Protein AF-A0A9X4I0A8-F1 (afdb_monomer_lite)

Sequence (127 aa):
MSLIKKLGAFVVLLVGCGYAAIAWNRHANFEKTGESLVRQLGLKIVTNLGQMNTTCRSVARIDSIAIESDGLLGMKGSAVLYISGQNDSAISIRYRMETVGDKVWVQPTDQISAQLSVMQFGLKSCN

Foldseek 3Di:
DDPVVVVVVVVVVVVVVVVVVVLVVLQVCLQVQQVVVVVVVQVVLLVVLCVVAVLSVVFKDFPDKDWDAPDPSHQWTKIWTWIAGPPRDIDIWIWTWHDDPNDIDIDTPDPVVRVVRSVVCSVPRRD

pLDDT: mean 90.03, std 6.15,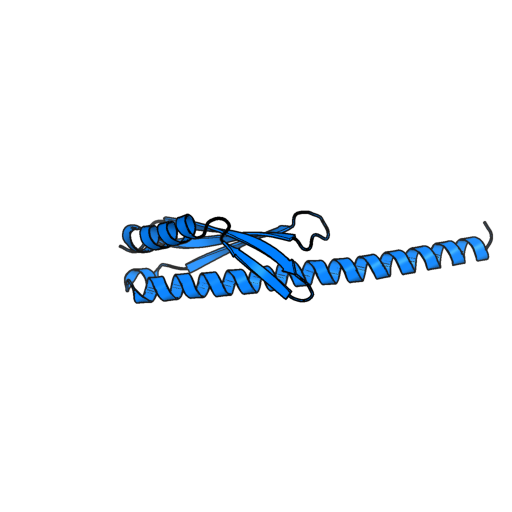 range [62.59, 97.31]

Structure (mmCIF, N/CA/C/O backbone):
data_AF-A0A9X4I0A8-F1
#
_entry.id   AF-A0A9X4I0A8-F1
#
loop_
_atom_site.group_PDB
_atom_site.id
_atom_site.type_symbol
_atom_site.label_atom_id
_atom_site.label_alt_id
_atom_site.label_comp_id
_atom_site.label_asym_id
_atom_site.label_entity_id
_atom_site.label_seq_id
_atom_site.pdbx_PDB_ins_code
_atom_site.Cartn_x
_atom_site.Cartn_y
_atom_site.Cartn_z
_atom_site.occupancy
_atom_site.B_iso_or_equiv
_atom_site.auth_seq_id
_atom_site.auth_comp_id
_atom_site.auth_asym_id
_atom_site.auth_atom_id
_atom_site.pdbx_PDB_model_num
ATOM 1 N N . MET A 1 1 ? 19.497 -9.743 -47.265 1.00 62.59 1 MET A N 1
ATOM 2 C CA . MET A 1 1 ? 19.886 -8.948 -46.072 1.00 62.59 1 MET A CA 1
ATOM 3 C C . MET A 1 1 ? 21.133 -9.586 -45.458 1.00 62.59 1 MET A C 1
ATOM 5 O O . MET A 1 1 ? 21.058 -10.754 -45.102 1.00 62.59 1 MET A O 1
ATOM 9 N N . SER A 1 2 ? 22.276 -8.884 -45.438 1.00 80.81 2 SER A N 1
ATOM 10 C CA . SER A 1 2 ? 23.579 -9.435 -45.001 1.00 80.81 2 SER A CA 1
ATOM 11 C C . SER A 1 2 ? 23.550 -9.927 -43.545 1.00 80.81 2 SER A C 1
ATOM 13 O O . SER A 1 2 ? 22.916 -9.295 -42.698 1.00 80.81 2 SER A O 1
ATOM 15 N N . LEU A 1 3 ? 24.254 -11.030 -43.260 1.00 76.56 3 LEU A N 1
ATOM 16 C CA . LEU A 1 3 ? 24.437 -11.616 -41.923 1.00 76.56 3 LEU A CA 1
ATOM 17 C C . LEU A 1 3 ? 24.897 -10.581 -40.887 1.00 76.56 3 LEU A C 1
ATOM 19 O O . LEU A 1 3 ? 24.387 -10.574 -39.775 1.00 76.56 3 LEU A O 1
ATOM 23 N N . ILE A 1 4 ? 25.760 -9.641 -41.281 1.00 79.75 4 ILE A N 1
ATOM 24 C CA . ILE A 1 4 ? 26.262 -8.565 -40.412 1.00 79.75 4 ILE A CA 1
ATOM 25 C C . ILE A 1 4 ? 25.132 -7.613 -39.990 1.00 79.75 4 ILE A C 1
ATOM 27 O O . ILE A 1 4 ? 25.061 -7.208 -38.834 1.00 79.75 4 ILE A O 1
ATOM 31 N N . LYS A 1 5 ? 24.192 -7.304 -40.896 1.00 76.75 5 LYS A N 1
ATOM 32 C CA . LYS A 1 5 ? 23.023 -6.466 -40.573 1.00 76.75 5 LYS A CA 1
ATOM 33 C C . LYS A 1 5 ? 22.060 -7.184 -39.624 1.00 76.75 5 LYS A C 1
ATOM 35 O O . LYS A 1 5 ? 21.503 -6.549 -38.736 1.00 76.75 5 LYS A O 1
ATOM 40 N N . LYS A 1 6 ? 21.890 -8.502 -39.788 1.00 79.19 6 LYS A N 1
ATOM 41 C CA . LYS A 1 6 ? 21.089 -9.329 -38.869 1.00 79.19 6 LYS A CA 1
ATOM 42 C C . LYS A 1 6 ? 21.745 -9.436 -37.489 1.00 79.19 6 LYS A C 1
ATOM 44 O O . LYS A 1 6 ? 21.053 -9.293 -36.490 1.00 79.19 6 LYS A O 1
ATOM 49 N N . LEU A 1 7 ? 23.066 -9.622 -37.441 1.00 83.94 7 LEU A N 1
ATOM 50 C CA . LEU A 1 7 ? 23.835 -9.691 -36.197 1.00 83.94 7 LEU A CA 1
ATOM 51 C C . LEU A 1 7 ? 23.792 -8.355 -35.440 1.00 83.94 7 LEU A C 1
ATOM 53 O O . LEU A 1 7 ? 23.532 -8.338 -34.243 1.00 83.94 7 LEU A O 1
ATOM 57 N N . GLY A 1 8 ? 23.961 -7.231 -36.145 1.00 81.75 8 GLY A N 1
ATOM 58 C CA . GLY A 1 8 ? 23.842 -5.896 -35.556 1.00 81.75 8 GLY A CA 1
ATOM 59 C C . GLY A 1 8 ? 22.450 -5.632 -34.976 1.00 81.75 8 GLY A C 1
ATOM 60 O O . GLY A 1 8 ? 22.335 -5.198 -33.833 1.00 81.75 8 GLY A O 1
ATOM 61 N N . ALA A 1 9 ? 21.389 -5.967 -35.719 1.00 83.31 9 ALA A N 1
ATOM 62 C CA . ALA A 1 9 ? 20.015 -5.855 -35.223 1.00 83.31 9 ALA A CA 1
ATOM 63 C C . ALA A 1 9 ? 19.765 -6.735 -33.984 1.00 83.31 9 ALA A C 1
ATOM 65 O O . ALA A 1 9 ? 19.100 -6.307 -33.043 1.00 83.31 9 ALA A O 1
ATOM 66 N N . PHE A 1 10 ? 20.334 -7.942 -33.959 1.00 86.06 10 PHE A N 1
ATOM 67 C CA . PHE A 1 10 ? 20.223 -8.859 -32.828 1.00 86.06 10 PHE A CA 1
ATOM 68 C C . PHE A 1 10 ? 20.910 -8.322 -31.563 1.00 86.06 10 PHE A C 1
ATOM 70 O O . PHE A 1 10 ? 20.326 -8.370 -30.485 1.00 86.06 10 PHE A O 1
ATOM 77 N N . VAL A 1 11 ? 22.111 -7.746 -31.685 1.00 86.31 11 VAL A N 1
ATOM 78 C CA . VAL A 1 11 ? 22.816 -7.134 -30.544 1.00 86.31 11 VAL A CA 1
ATOM 79 C C . VAL A 1 11 ? 22.035 -5.942 -29.985 1.00 86.31 11 VAL A C 1
ATOM 81 O O . VAL A 1 11 ? 21.885 -5.831 -28.771 1.00 86.31 11 VAL A O 1
ATOM 84 N N . VAL A 1 12 ? 21.481 -5.083 -30.847 1.00 86.88 12 VAL A N 1
ATOM 85 C CA . VAL A 1 12 ? 20.650 -3.945 -30.412 1.00 86.88 12 VAL A CA 1
ATOM 86 C C . VAL A 1 12 ? 19.406 -4.422 -29.656 1.00 86.88 12 VAL A C 1
ATOM 88 O O . VAL A 1 12 ? 19.081 -3.869 -28.606 1.00 86.88 12 VAL A O 1
ATOM 91 N N . LEU A 1 13 ? 18.746 -5.479 -30.140 1.00 89.12 13 LEU A N 1
ATOM 92 C CA . LEU A 1 13 ? 17.613 -6.096 -29.444 1.00 89.12 13 LEU A CA 1
ATOM 93 C C . LEU A 1 13 ? 18.012 -6.644 -28.071 1.00 89.12 13 LEU A C 1
ATOM 95 O O . LEU A 1 13 ? 17.321 -6.373 -27.094 1.00 89.12 13 LEU A O 1
ATOM 99 N N . LEU A 1 14 ? 19.140 -7.353 -27.969 1.00 87.44 14 LEU A N 1
ATOM 100 C CA . LEU A 1 14 ? 19.625 -7.882 -26.692 1.00 87.44 14 LEU A CA 1
ATOM 101 C C . LEU A 1 14 ? 19.907 -6.775 -25.670 1.00 87.44 14 LEU A C 1
ATOM 103 O O . LEU A 1 14 ? 19.514 -6.902 -24.511 1.00 87.44 14 LEU A O 1
ATOM 107 N N . VAL A 1 15 ? 20.543 -5.678 -26.091 1.00 86.88 15 VAL A N 1
ATOM 108 C CA . VAL A 1 15 ? 20.801 -4.523 -25.216 1.00 86.88 15 VAL A CA 1
ATOM 109 C C . VAL A 1 15 ? 19.486 -3.886 -24.759 1.00 86.88 15 VAL A C 1
ATOM 111 O O . VAL A 1 15 ? 19.325 -3.600 -23.571 1.00 86.88 15 VAL A O 1
ATOM 114 N N . GLY A 1 16 ? 18.522 -3.724 -25.671 1.00 84.44 16 GLY A N 1
ATOM 115 C CA . GLY A 1 16 ? 17.190 -3.213 -25.346 1.00 84.44 16 GLY A CA 1
ATOM 116 C C . GLY A 1 16 ? 16.452 -4.089 -24.329 1.00 84.44 16 GLY A C 1
ATOM 117 O O . GLY A 1 16 ? 15.945 -3.582 -23.328 1.00 84.44 16 GLY A O 1
ATOM 118 N N . CYS A 1 17 ? 16.453 -5.410 -24.529 1.00 88.94 17 CYS A N 1
ATOM 119 C CA . CYS A 1 17 ? 15.858 -6.366 -23.595 1.00 88.94 17 CYS A CA 1
ATOM 120 C C . CYS A 1 17 ? 16.553 -6.348 -22.227 1.00 88.94 17 CYS A C 1
ATOM 122 O O . CYS A 1 17 ? 15.876 -6.385 -21.202 1.00 88.94 17 CYS A O 1
ATOM 124 N N . GLY A 1 18 ? 17.886 -6.251 -22.195 1.00 84.25 18 GLY A N 1
ATOM 125 C CA . GLY A 1 18 ? 18.651 -6.157 -20.951 1.00 84.25 18 GLY A CA 1
ATOM 126 C C . GLY A 1 18 ? 18.290 -4.912 -20.139 1.00 84.25 18 GLY A C 1
ATOM 127 O O . GLY A 1 18 ? 18.033 -5.006 -18.939 1.00 84.25 18 GLY A O 1
ATOM 128 N N . TYR A 1 19 ? 18.190 -3.753 -20.796 1.00 86.06 19 TYR A N 1
ATOM 129 C CA . TYR A 1 19 ? 17.758 -2.518 -20.141 1.00 86.06 19 TYR A CA 1
ATOM 130 C C . TYR A 1 19 ? 16.323 -2.622 -19.606 1.00 86.06 19 TYR A C 1
ATOM 132 O O . TYR A 1 19 ? 16.073 -2.282 -18.448 1.00 86.06 19 TYR A O 1
ATOM 140 N N . ALA A 1 20 ? 15.395 -3.145 -20.414 1.00 87.50 20 ALA A N 1
ATOM 141 C CA . ALA A 1 20 ? 14.004 -3.335 -20.011 1.00 87.50 20 ALA A CA 1
ATOM 142 C C . ALA A 1 20 ? 13.876 -4.277 -18.803 1.00 87.50 20 ALA A C 1
ATOM 144 O O . ALA A 1 20 ? 13.136 -3.973 -17.870 1.00 87.50 20 ALA A O 1
ATOM 145 N N . ALA A 1 21 ? 14.643 -5.371 -18.767 1.00 89.19 21 ALA A N 1
ATOM 146 C CA . ALA A 1 21 ? 14.655 -6.302 -17.641 1.00 89.19 21 ALA A CA 1
ATOM 147 C C . ALA A 1 21 ? 15.143 -5.642 -16.340 1.00 89.19 21 ALA A C 1
ATOM 149 O O . ALA A 1 21 ? 14.556 -5.849 -15.278 1.00 89.19 21 ALA A O 1
ATOM 150 N N . ILE A 1 22 ? 16.187 -4.808 -16.410 1.00 87.31 22 ILE A N 1
ATOM 151 C CA . ILE A 1 22 ? 16.695 -4.072 -15.243 1.00 87.31 22 ILE A CA 1
ATOM 152 C C . ILE A 1 22 ? 15.661 -3.055 -14.756 1.00 87.31 22 ILE A C 1
ATOM 154 O O . ILE A 1 22 ? 15.412 -2.964 -13.552 1.00 87.31 22 ILE A O 1
ATOM 158 N N . ALA A 1 23 ? 15.061 -2.295 -15.672 1.00 87.62 23 ALA A N 1
ATOM 159 C CA . ALA A 1 23 ? 14.042 -1.311 -15.331 1.00 87.62 23 ALA A CA 1
ATOM 160 C C . ALA A 1 23 ? 12.810 -1.979 -14.700 1.00 87.62 23 ALA A C 1
ATOM 162 O O . ALA A 1 23 ? 12.333 -1.519 -13.664 1.00 87.62 23 ALA A O 1
ATOM 163 N N . TRP A 1 24 ? 12.372 -3.115 -15.250 1.00 90.19 24 TRP A N 1
ATOM 164 C CA . TRP A 1 24 ? 11.290 -3.926 -14.692 1.00 90.19 24 TRP A CA 1
ATOM 165 C C . TRP A 1 24 ? 11.614 -4.429 -13.290 1.00 90.19 24 TRP A C 1
ATOM 167 O O . TRP A 1 24 ? 10.809 -4.284 -12.379 1.00 90.19 24 TRP A O 1
ATOM 177 N N . ASN A 1 25 ? 12.817 -4.966 -13.077 1.00 90.31 25 ASN A N 1
ATOM 178 C CA . ASN A 1 25 ? 13.226 -5.454 -11.763 1.00 90.31 25 ASN A CA 1
ATOM 179 C C . ASN A 1 25 ? 13.255 -4.331 -10.711 1.00 90.31 25 ASN A C 1
ATOM 181 O O . ASN A 1 25 ? 12.866 -4.536 -9.564 1.00 90.31 25 ASN A O 1
ATOM 185 N N . ARG A 1 26 ? 13.687 -3.123 -11.094 1.00 89.19 26 ARG A N 1
ATOM 186 C CA . ARG A 1 26 ? 13.651 -1.946 -10.212 1.00 89.19 26 ARG A CA 1
ATOM 187 C C . ARG A 1 26 ? 12.224 -1.541 -9.861 1.00 89.19 26 ARG A C 1
ATOM 189 O O . ARG A 1 26 ? 11.951 -1.300 -8.691 1.00 89.19 26 ARG A O 1
ATOM 196 N N . HIS A 1 27 ? 11.338 -1.508 -10.849 1.00 91.19 27 HIS A N 1
ATOM 197 C CA . HIS A 1 27 ? 9.929 -1.192 -10.651 1.00 91.19 27 HIS A CA 1
ATOM 198 C C . HIS A 1 27 ? 9.224 -2.239 -9.769 1.00 91.19 27 HIS A C 1
ATOM 200 O O . HIS A 1 27 ? 8.612 -1.883 -8.767 1.00 91.19 27 HIS A O 1
ATOM 206 N N . ALA A 1 28 ? 9.428 -3.532 -10.033 1.00 91.62 28 ALA A N 1
ATOM 207 C CA . ALA A 1 28 ? 8.900 -4.613 -9.201 1.00 91.62 28 ALA A CA 1
ATOM 208 C C . ALA A 1 28 ? 9.417 -4.541 -7.750 1.00 91.62 28 ALA A C 1
ATOM 210 O O . ALA A 1 28 ? 8.668 -4.758 -6.797 1.00 91.62 28 ALA A O 1
ATOM 211 N N . ASN A 1 29 ? 10.694 -4.190 -7.557 1.00 92.62 29 ASN A N 1
ATOM 212 C CA . ASN A 1 29 ? 11.247 -3.952 -6.223 1.00 92.62 29 ASN A CA 1
ATOM 213 C C . ASN A 1 29 ? 10.631 -2.721 -5.549 1.00 92.62 29 ASN A C 1
ATOM 215 O O . ASN A 1 29 ? 10.406 -2.756 -4.337 1.00 92.62 29 ASN A O 1
ATOM 219 N N . PHE A 1 30 ? 10.356 -1.654 -6.304 1.00 94.06 30 PHE A N 1
ATOM 220 C CA . PHE A 1 30 ? 9.664 -0.468 -5.804 1.00 94.06 30 PHE A CA 1
ATOM 221 C C . PHE A 1 30 ? 8.267 -0.827 -5.289 1.00 94.06 30 PHE A C 1
ATOM 223 O O . PHE A 1 30 ? 7.971 -0.539 -4.130 1.00 94.06 30 PHE A O 1
ATOM 230 N N . GLU A 1 31 ? 7.455 -1.522 -6.088 1.00 94.44 31 GLU A N 1
ATOM 231 C CA . GLU A 1 31 ? 6.102 -1.931 -5.695 1.00 94.44 31 GLU A CA 1
ATOM 232 C C . GLU A 1 31 ? 6.124 -2.851 -4.474 1.00 94.44 31 GLU A C 1
ATOM 234 O O . GLU A 1 31 ? 5.459 -2.579 -3.476 1.00 94.44 31 GLU A O 1
ATOM 239 N N . LYS A 1 32 ? 6.967 -3.888 -4.493 1.00 95.12 32 LYS A N 1
ATOM 240 C CA . LYS A 1 32 ? 7.090 -4.839 -3.381 1.00 95.12 32 LYS A CA 1
ATOM 241 C C . LYS A 1 32 ? 7.532 -4.167 -2.081 1.00 95.12 32 LYS A C 1
ATOM 243 O O . LYS A 1 32 ? 7.015 -4.474 -1.005 1.00 95.12 32 LYS A O 1
ATOM 248 N N . THR A 1 33 ? 8.504 -3.260 -2.158 1.00 95.56 33 THR A N 1
ATOM 249 C CA . THR A 1 33 ? 8.991 -2.531 -0.978 1.00 95.56 33 THR A CA 1
ATOM 250 C C . THR A 1 33 ? 7.929 -1.558 -0.475 1.00 95.56 33 THR A C 1
ATOM 252 O O . THR A 1 33 ? 7.689 -1.497 0.730 1.00 95.56 33 THR A O 1
ATOM 255 N N . GLY A 1 34 ? 7.253 -0.850 -1.384 1.00 95.44 34 GLY A N 1
ATOM 256 C CA . GLY A 1 34 ? 6.118 0.013 -1.069 1.00 95.44 34 GLY A CA 1
ATOM 257 C C . GLY A 1 34 ? 5.007 -0.745 -0.347 1.00 95.44 34 GLY A C 1
ATOM 258 O O . GLY A 1 34 ? 4.590 -0.328 0.732 1.00 95.44 34 GLY A O 1
ATOM 259 N N . GLU A 1 35 ? 4.606 -1.912 -0.861 1.00 96.56 35 GLU A N 1
ATOM 260 C CA . GLU A 1 35 ? 3.587 -2.763 -0.236 1.00 96.56 35 GLU A CA 1
ATOM 261 C C . GLU A 1 35 ? 3.999 -3.189 1.165 1.00 96.56 35 GLU A C 1
ATOM 263 O O . GLU A 1 35 ? 3.226 -3.050 2.112 1.00 96.56 35 GLU A O 1
ATOM 268 N N . SER A 1 36 ? 5.235 -3.670 1.317 1.00 96.88 36 SER A N 1
ATOM 269 C CA . SER A 1 36 ? 5.759 -4.093 2.612 1.00 96.88 36 SER A CA 1
ATOM 270 C C . SER A 1 36 ? 5.733 -2.949 3.626 1.00 96.88 36 SER A C 1
ATOM 272 O O . SER A 1 36 ? 5.328 -3.154 4.770 1.00 96.88 36 SER A O 1
ATOM 274 N N . LEU A 1 37 ? 6.138 -1.740 3.230 1.00 96.69 37 LEU A N 1
ATOM 275 C CA . LEU A 1 37 ? 6.127 -0.567 4.105 1.00 96.69 37 LEU A CA 1
ATOM 276 C C . LEU A 1 37 ? 4.700 -0.153 4.480 1.00 96.69 37 LEU A C 1
ATOM 278 O O . LEU A 1 37 ? 4.413 0.047 5.659 1.00 96.69 37 LEU A O 1
ATOM 282 N N . VAL A 1 38 ? 3.783 -0.084 3.512 1.00 97.00 38 VAL A N 1
ATOM 283 C CA . VAL A 1 38 ? 2.366 0.233 3.761 1.00 97.00 38 VAL A CA 1
ATOM 284 C C . VAL A 1 38 ? 1.727 -0.818 4.667 1.00 97.00 38 VAL A C 1
ATOM 286 O O . VAL A 1 38 ? 1.006 -0.472 5.602 1.00 97.00 38 VAL A O 1
ATOM 289 N N . ARG A 1 39 ? 2.043 -2.100 4.465 1.00 97.31 39 ARG A N 1
ATOM 290 C CA . ARG A 1 39 ? 1.575 -3.200 5.313 1.00 97.31 39 ARG A CA 1
ATOM 291 C C . ARG A 1 39 ? 2.094 -3.065 6.737 1.00 97.31 39 ARG A C 1
ATOM 293 O O . ARG A 1 39 ? 1.316 -3.216 7.672 1.00 97.31 39 ARG A O 1
ATOM 300 N N . GLN A 1 40 ? 3.372 -2.739 6.924 1.00 97.00 40 GLN A N 1
ATOM 301 C CA . GLN A 1 40 ? 3.941 -2.485 8.252 1.00 97.00 40 GLN A CA 1
ATOM 302 C C . GLN A 1 40 ? 3.264 -1.296 8.948 1.00 97.00 40 GLN A C 1
ATOM 304 O O . GLN A 1 40 ? 2.928 -1.387 10.130 1.00 97.00 40 GLN A O 1
ATOM 309 N N . LEU A 1 41 ? 3.005 -0.205 8.219 1.00 95.31 41 LEU A N 1
ATOM 310 C CA . LEU A 1 41 ? 2.251 0.940 8.736 1.00 95.31 41 LEU A CA 1
ATOM 311 C C . LEU A 1 41 ? 0.823 0.537 9.129 1.00 95.31 41 LEU A C 1
ATOM 313 O O . LEU A 1 41 ? 0.371 0.883 10.219 1.00 95.31 41 LEU A O 1
ATOM 317 N N . GLY A 1 42 ? 0.143 -0.249 8.295 1.00 95.19 42 GLY A N 1
ATOM 318 C CA . GLY A 1 42 ? -1.188 -0.774 8.585 1.00 95.19 42 GLY A CA 1
ATOM 319 C C . GLY A 1 42 ? -1.221 -1.693 9.802 1.00 95.19 42 GLY A C 1
ATOM 320 O O . GLY A 1 42 ? -2.096 -1.551 10.651 1.00 95.19 42 GLY A O 1
ATOM 321 N N . LEU A 1 43 ? -0.232 -2.577 9.954 1.00 95.88 43 LEU A N 1
ATOM 322 C CA . LEU A 1 43 ? -0.122 -3.460 11.117 1.00 95.88 43 LEU A CA 1
ATOM 323 C C . LEU A 1 43 ? 0.070 -2.649 12.396 1.00 95.88 43 LEU A C 1
ATOM 325 O O . LEU A 1 43 ? -0.537 -2.963 13.419 1.00 95.88 43 LEU A O 1
ATOM 329 N N . LYS A 1 44 ? 0.860 -1.572 12.336 1.00 95.31 44 LYS A N 1
ATOM 330 C CA . LYS A 1 44 ? 1.023 -0.643 13.456 1.00 95.31 44 LYS A CA 1
ATOM 331 C C . LYS A 1 44 ? -0.292 0.056 13.805 1.00 95.31 44 LYS A C 1
ATOM 333 O O . LYS A 1 44 ? -0.618 0.157 14.983 1.00 95.31 44 LYS A O 1
ATOM 338 N N . ILE A 1 45 ? -1.065 0.489 12.807 1.00 93.81 45 ILE A N 1
ATOM 339 C CA . ILE A 1 45 ? -2.393 1.086 13.014 1.00 93.81 45 ILE A CA 1
ATOM 340 C C . ILE A 1 45 ? -3.337 0.088 13.690 1.00 93.81 45 ILE A C 1
ATOM 342 O O . ILE A 1 45 ? -3.890 0.401 14.740 1.00 93.81 45 ILE A O 1
ATOM 346 N N . VAL A 1 46 ? -3.475 -1.122 13.143 1.00 94.19 46 VAL A N 1
ATOM 347 C CA . VAL A 1 46 ? -4.336 -2.178 13.704 1.00 94.19 46 VAL A CA 1
ATOM 348 C C . VAL A 1 46 ? -3.907 -2.549 15.126 1.00 94.19 46 VAL A C 1
ATOM 350 O O . VAL A 1 46 ? -4.747 -2.680 16.014 1.00 94.19 46 VAL A O 1
ATOM 353 N N . THR A 1 47 ? -2.600 -2.650 15.375 1.00 94.62 47 THR A N 1
ATOM 354 C CA . THR A 1 47 ? -2.058 -2.926 16.714 1.00 94.62 47 THR A CA 1
ATOM 355 C C . THR A 1 47 ? -2.429 -1.821 17.699 1.00 94.62 47 THR A C 1
ATOM 357 O O . THR A 1 47 ? -2.923 -2.116 18.785 1.00 94.62 47 THR A O 1
ATOM 360 N N . ASN A 1 48 ? -2.247 -0.553 17.319 1.00 92.50 48 ASN A N 1
ATOM 361 C CA . ASN A 1 48 ? -2.599 0.587 18.165 1.00 92.50 48 ASN A CA 1
ATOM 362 C C . ASN A 1 48 ? -4.109 0.634 18.442 1.00 92.50 48 ASN A C 1
ATOM 364 O O . ASN A 1 48 ? -4.515 0.822 19.586 1.00 92.50 48 ASN A O 1
ATOM 368 N N . LEU A 1 49 ? -4.945 0.384 17.430 1.00 91.44 49 LEU A N 1
ATOM 369 C CA . LEU A 1 49 ? -6.396 0.267 17.597 1.00 91.44 49 LEU A CA 1
ATOM 370 C C . LEU A 1 49 ? -6.757 -0.836 18.603 1.00 91.44 49 LEU A C 1
ATOM 372 O O . LEU A 1 49 ? -7.560 -0.613 19.507 1.00 91.44 49 LEU A O 1
ATOM 376 N N . GLY A 1 50 ? -6.116 -2.004 18.510 1.00 90.94 50 GLY A N 1
ATOM 377 C CA . GLY A 1 50 ? -6.314 -3.115 19.445 1.00 90.94 50 GLY A CA 1
ATOM 378 C C . GLY A 1 50 ? -5.751 -2.888 20.856 1.00 90.94 50 GLY A C 1
ATOM 379 O O . GLY A 1 50 ? -6.110 -3.617 21.787 1.00 90.94 50 GLY A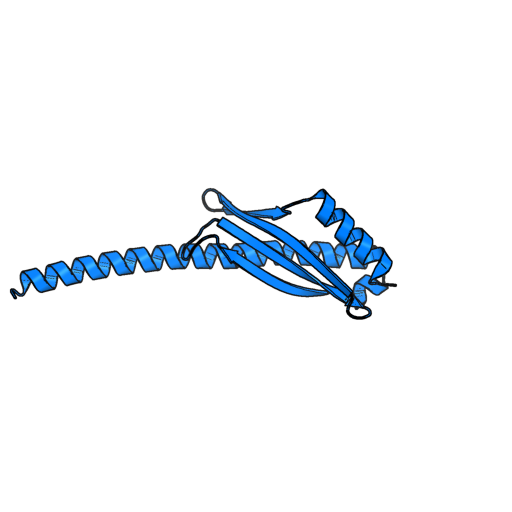 O 1
ATOM 380 N N . GLN A 1 51 ? -4.861 -1.911 21.041 1.00 89.88 51 GLN A N 1
ATOM 381 C CA . GLN A 1 51 ? -4.423 -1.448 22.363 1.00 89.88 51 GLN A CA 1
ATOM 382 C C . GLN A 1 51 ? -5.422 -0.462 22.974 1.00 89.88 51 GLN A C 1
ATOM 384 O O . GLN A 1 51 ? -5.619 -0.485 24.185 1.00 89.88 51 GLN A O 1
ATOM 389 N N . MET A 1 52 ? -6.073 0.361 22.148 1.00 85.62 52 MET A N 1
ATOM 390 C CA . MET A 1 52 ? -7.084 1.325 22.591 1.00 85.62 52 MET A CA 1
ATOM 391 C C . MET A 1 52 ? -8.418 0.664 22.957 1.00 85.62 52 MET A C 1
ATOM 393 O O . MET A 1 52 ? -9.079 1.110 23.890 1.00 85.62 52 MET A O 1
ATOM 397 N N . ASN A 1 53 ? -8.823 -0.379 22.227 1.00 82.69 53 ASN A N 1
ATOM 398 C CA . ASN A 1 53 ? -10.107 -1.051 22.410 1.00 82.69 53 ASN A CA 1
ATOM 399 C C . ASN A 1 53 ? -9.957 -2.572 22.197 1.00 82.69 53 ASN A C 1
ATOM 401 O O . ASN A 1 53 ? -9.430 -3.029 21.178 1.00 82.69 53 ASN A O 1
ATOM 405 N N . THR A 1 54 ? -10.430 -3.373 23.155 1.00 85.94 54 THR A N 1
ATOM 406 C CA . THR A 1 54 ? -10.379 -4.844 23.095 1.00 85.94 54 THR A CA 1
ATOM 407 C C . THR A 1 54 ? -11.204 -5.417 21.946 1.00 85.94 54 THR A C 1
ATOM 409 O O . THR A 1 54 ? -10.792 -6.413 21.356 1.00 85.94 54 THR A O 1
ATOM 412 N N . THR A 1 55 ? -12.309 -4.776 21.571 1.00 87.25 55 THR A N 1
ATOM 413 C CA . THR A 1 55 ? -13.109 -5.155 20.402 1.00 87.25 55 THR A CA 1
ATOM 414 C C . THR A 1 55 ? -12.347 -4.871 19.110 1.00 87.25 55 THR A C 1
ATOM 416 O O . THR A 1 55 ? -12.290 -5.733 18.239 1.00 87.25 55 THR A O 1
ATOM 419 N N . CYS A 1 56 ? -11.641 -3.734 18.997 1.00 87.88 56 CYS A N 1
ATOM 420 C CA . CYS A 1 56 ? -10.783 -3.474 17.829 1.00 87.88 56 CYS A CA 1
ATOM 421 C C . CYS A 1 56 ? -9.730 -4.568 17.644 1.00 87.88 56 CYS A C 1
ATOM 423 O O . CYS A 1 56 ? -9.405 -4.920 16.515 1.00 87.88 56 CYS A O 1
ATOM 425 N N . ARG A 1 57 ? -9.213 -5.138 18.738 1.00 88.88 57 ARG A N 1
ATOM 426 C CA . ARG A 1 57 ? -8.223 -6.219 18.674 1.00 88.88 57 ARG A CA 1
ATOM 427 C C . ARG A 1 57 ? -8.752 -7.470 17.966 1.00 88.88 57 ARG A C 1
ATOM 429 O O . ARG A 1 57 ? -7.962 -8.171 17.342 1.00 88.88 57 ARG A O 1
ATOM 436 N N . SER A 1 58 ? -10.045 -7.774 18.077 1.00 88.81 58 SER A N 1
ATOM 437 C CA . SER A 1 58 ? -10.637 -8.972 17.466 1.00 88.81 58 SER A CA 1
ATOM 438 C C . SER A 1 58 ? -11.145 -8.733 16.040 1.00 88.81 58 SER A C 1
ATOM 440 O O . SER A 1 58 ? -11.109 -9.664 15.221 1.00 88.81 58 SER A O 1
ATOM 442 N N . VAL A 1 59 ? -11.583 -7.506 15.731 1.00 91.56 59 VAL A N 1
ATOM 443 C CA . VAL A 1 59 ? -12.277 -7.185 14.469 1.00 91.56 59 VAL A CA 1
ATOM 444 C C . VAL A 1 59 ? -11.434 -6.410 13.457 1.00 91.56 59 VAL A C 1
ATOM 446 O O . VAL A 1 59 ? -11.618 -6.625 12.263 1.00 91.56 59 VAL A O 1
ATOM 449 N N . ALA A 1 60 ? -10.512 -5.541 13.887 1.00 93.12 60 ALA A N 1
ATOM 450 C CA . ALA A 1 60 ? -9.759 -4.689 12.968 1.00 93.12 60 ALA A CA 1
ATOM 451 C C . ALA A 1 60 ? -8.687 -5.500 12.232 1.00 93.12 60 ALA A C 1
ATOM 453 O O . ALA A 1 60 ? -7.822 -6.119 12.858 1.00 93.12 60 ALA A O 1
ATOM 454 N N . ARG A 1 61 ? -8.726 -5.508 10.897 1.00 94.06 61 ARG A N 1
ATOM 455 C CA . ARG A 1 61 ? -7.789 -6.271 10.058 1.00 94.06 61 ARG A CA 1
ATOM 456 C C . ARG A 1 61 ? -7.437 -5.491 8.805 1.00 94.06 61 ARG A C 1
ATOM 458 O O . ARG A 1 61 ? -8.255 -4.740 8.290 1.00 94.06 61 ARG A O 1
ATOM 465 N N . ILE A 1 62 ? -6.217 -5.684 8.312 1.00 95.69 62 ILE A N 1
ATOM 466 C CA . ILE A 1 62 ? -5.864 -5.220 6.969 1.00 95.69 62 ILE A CA 1
ATOM 467 C C . ILE A 1 62 ? -6.603 -6.120 5.987 1.00 95.69 62 ILE A C 1
ATOM 469 O O . ILE A 1 62 ? -6.341 -7.321 5.959 1.00 95.69 62 ILE A O 1
ATOM 473 N N . ASP A 1 63 ? -7.502 -5.532 5.213 1.00 94.38 63 ASP A N 1
ATOM 474 C CA . ASP A 1 63 ? -8.237 -6.235 4.170 1.00 94.38 63 ASP A CA 1
ATOM 475 C C . ASP A 1 63 ? -7.360 -6.373 2.922 1.00 94.38 63 ASP A C 1
ATOM 477 O O . ASP A 1 63 ? -7.020 -7.470 2.478 1.00 94.38 63 ASP A O 1
ATOM 481 N N . SER A 1 64 ? -6.896 -5.238 2.407 1.00 94.50 64 SER A N 1
ATOM 482 C CA . SER A 1 64 ? -6.148 -5.183 1.159 1.00 94.50 64 SER A CA 1
ATOM 483 C C . SER A 1 64 ? -5.227 -3.966 1.098 1.00 94.50 64 SER A C 1
ATOM 485 O O . SER A 1 64 ? -5.363 -2.994 1.847 1.00 94.50 64 SER A O 1
ATOM 487 N N . ILE A 1 65 ? -4.234 -4.047 0.213 1.00 96.75 65 ILE A N 1
ATOM 488 C CA . ILE A 1 65 ? -3.338 -2.942 -0.126 1.00 96.75 65 ILE A CA 1
ATOM 489 C C . ILE A 1 65 ? -3.328 -2.848 -1.645 1.00 96.75 65 ILE A C 1
ATOM 491 O O . ILE A 1 65 ? -2.929 -3.795 -2.317 1.00 96.75 65 ILE A O 1
ATOM 495 N N . ALA A 1 66 ? -3.783 -1.718 -2.173 1.00 96.00 66 ALA A N 1
ATOM 496 C CA . ALA A 1 66 ? -3.695 -1.412 -3.593 1.00 96.00 66 ALA A CA 1
ATOM 497 C C . ALA A 1 66 ? -2.479 -0.522 -3.839 1.00 96.00 66 ALA A C 1
ATOM 499 O O . ALA A 1 66 ? -2.272 0.446 -3.107 1.00 96.00 66 ALA A O 1
ATOM 500 N N . ILE A 1 67 ? -1.689 -0.837 -4.862 1.00 94.69 67 ILE A N 1
ATOM 501 C CA . ILE A 1 67 ? -0.560 -0.022 -5.314 1.00 94.69 67 ILE A CA 1
ATOM 502 C C . ILE A 1 67 ? -0.821 0.405 -6.745 1.00 94.69 67 ILE A C 1
ATOM 504 O O . ILE A 1 67 ? -1.237 -0.398 -7.574 1.00 94.69 67 ILE A O 1
ATOM 508 N N . GLU A 1 68 ? -0.563 1.677 -7.013 1.00 93.19 68 GLU A N 1
ATOM 509 C CA . GLU A 1 68 ? -0.679 2.270 -8.331 1.00 93.19 68 GLU A CA 1
ATOM 510 C C . GLU A 1 68 ? 0.566 3.113 -8.598 1.00 93.19 68 GLU A C 1
ATOM 512 O O . GLU A 1 68 ? 0.827 4.096 -7.905 1.00 93.19 68 GLU A O 1
ATOM 517 N N . SER A 1 69 ? 1.364 2.718 -9.583 1.00 91.38 69 SER A N 1
ATOM 518 C CA . SER A 1 69 ? 2.508 3.501 -10.047 1.00 91.38 69 SER A CA 1
ATOM 519 C C . SER A 1 69 ? 2.101 4.519 -11.109 1.00 91.38 69 SER A C 1
ATOM 521 O O . SER A 1 69 ? 1.296 4.202 -11.982 1.00 91.38 69 SER A O 1
ATOM 523 N N . ASP A 1 70 ? 2.752 5.683 -11.137 1.00 89.00 70 ASP A N 1
ATOM 524 C CA . ASP A 1 70 ? 2.458 6.770 -12.090 1.00 89.00 70 ASP A CA 1
ATOM 525 C C . ASP A 1 70 ? 2.836 6.435 -13.558 1.00 89.00 70 ASP A C 1
ATOM 527 O O . ASP A 1 70 ? 2.673 7.256 -14.460 1.00 89.00 70 ASP A O 1
ATOM 531 N N . GLY A 1 71 ? 3.377 5.240 -13.822 1.00 85.19 71 GLY A N 1
ATOM 532 C CA . GLY A 1 71 ? 3.712 4.755 -15.159 1.00 85.19 71 GLY A CA 1
ATOM 533 C C . GLY A 1 71 ? 4.217 3.312 -15.153 1.00 85.19 71 GLY A C 1
ATOM 534 O O . GLY A 1 71 ? 4.545 2.771 -14.105 1.00 85.19 71 GLY A O 1
ATOM 535 N N . LEU A 1 72 ? 4.342 2.712 -16.342 1.00 80.75 72 LEU A N 1
ATOM 536 C CA . LEU A 1 72 ? 4.610 1.273 -16.552 1.00 80.75 72 LEU A CA 1
ATOM 537 C C . LEU A 1 72 ? 5.921 0.750 -15.926 1.00 80.75 72 LEU A C 1
ATOM 539 O O . LEU A 1 72 ? 6.099 -0.449 -15.762 1.00 80.75 72 LEU A O 1
ATOM 543 N N . LEU A 1 73 ? 6.850 1.659 -15.630 1.00 84.88 73 LEU A N 1
ATOM 544 C CA . LEU A 1 73 ? 8.117 1.423 -14.929 1.00 84.88 73 LEU A CA 1
ATOM 545 C C . LEU A 1 73 ? 8.384 2.557 -13.923 1.00 84.88 73 LEU A C 1
ATOM 547 O O . LEU A 1 73 ? 9.523 2.973 -13.696 1.00 84.88 73 LEU A O 1
ATOM 551 N N . GLY A 1 74 ? 7.307 3.138 -13.392 1.00 85.50 74 GLY A N 1
ATOM 552 C CA . GLY A 1 74 ? 7.352 4.288 -12.505 1.00 85.50 74 GLY A CA 1
ATOM 553 C C . GLY A 1 74 ? 8.012 3.938 -11.176 1.00 85.50 74 GLY A C 1
ATOM 554 O O . GLY A 1 74 ? 7.741 2.899 -10.583 1.00 85.50 74 GLY A O 1
ATOM 555 N N . MET A 1 75 ? 8.859 4.840 -10.686 1.00 91.25 75 MET A N 1
ATOM 556 C CA . MET A 1 75 ? 9.463 4.757 -9.346 1.00 91.25 75 MET A CA 1
ATOM 557 C C . MET A 1 75 ? 8.760 5.702 -8.359 1.00 91.25 75 MET A C 1
ATOM 559 O O . MET A 1 75 ? 9.317 6.074 -7.325 1.00 91.25 75 MET A O 1
ATOM 563 N N . LYS A 1 76 ? 7.558 6.144 -8.733 1.00 94.69 76 LYS A N 1
ATOM 564 C CA . LYS A 1 76 ? 6.643 7.009 -7.994 1.00 94.69 76 LYS A CA 1
ATOM 565 C C . LYS A 1 76 ? 5.231 6.480 -8.188 1.00 94.69 76 LYS A C 1
ATOM 567 O O . LYS A 1 76 ? 4.944 5.846 -9.206 1.00 94.69 76 LYS A O 1
ATOM 572 N N . GLY A 1 77 ? 4.384 6.714 -7.201 1.00 94.50 77 GLY A N 1
ATOM 573 C CA . GLY A 1 77 ? 3.007 6.269 -7.241 1.00 94.50 77 GLY A CA 1
ATOM 574 C C . GLY A 1 77 ? 2.264 6.550 -5.950 1.00 94.50 77 GLY A C 1
ATOM 575 O O . GLY A 1 77 ? 2.683 7.340 -5.095 1.00 94.50 77 GLY A O 1
ATOM 576 N N . SER A 1 78 ? 1.160 5.844 -5.785 1.00 95.94 78 SER A N 1
ATOM 577 C CA . SER A 1 78 ? 0.355 5.857 -4.582 1.00 95.94 78 SER A CA 1
ATOM 578 C C . SER A 1 78 ? 0.042 4.444 -4.112 1.00 95.94 78 SER A C 1
ATOM 580 O O . SER A 1 78 ? 0.084 3.481 -4.875 1.00 95.94 78 SER A O 1
ATOM 582 N N . ALA A 1 79 ? -0.247 4.324 -2.825 1.00 96.81 79 ALA A N 1
ATOM 583 C CA . ALA A 1 79 ? -0.802 3.116 -2.251 1.00 96.81 79 ALA A CA 1
ATOM 584 C C . ALA A 1 79 ? -2.048 3.458 -1.446 1.00 96.81 79 ALA A C 1
ATOM 586 O O . ALA A 1 79 ? -2.124 4.517 -0.819 1.00 96.81 79 ALA A O 1
ATOM 587 N N . VAL A 1 80 ? -3.018 2.557 -1.432 1.00 96.94 80 VAL A N 1
ATOM 588 C CA . VAL A 1 80 ? -4.207 2.661 -0.593 1.00 96.94 80 VAL A CA 1
ATOM 589 C C . VAL A 1 80 ? -4.257 1.440 0.308 1.00 96.94 80 VAL A C 1
ATOM 591 O O . VAL A 1 80 ? -4.304 0.306 -0.162 1.00 96.94 80 VAL A O 1
ATOM 594 N N . LEU A 1 81 ? -4.215 1.684 1.612 1.00 97.00 81 LEU A N 1
ATOM 595 C CA . LEU A 1 81 ? -4.394 0.673 2.644 1.00 97.00 81 LEU A CA 1
ATOM 596 C C . LEU A 1 81 ? -5.868 0.610 3.025 1.00 97.00 81 LEU A C 1
ATOM 598 O O . LEU A 1 81 ? -6.415 1.630 3.441 1.00 97.00 81 LEU A O 1
ATOM 602 N N . TYR A 1 82 ? -6.466 -0.574 2.969 1.00 96.00 82 TYR A N 1
ATOM 603 C CA . TYR A 1 82 ? -7.829 -0.824 3.425 1.00 96.00 82 TYR A CA 1
ATOM 604 C C . TYR A 1 82 ? -7.805 -1.622 4.728 1.00 96.00 82 TYR A C 1
ATOM 606 O O . TYR A 1 82 ? -7.163 -2.671 4.825 1.00 96.00 82 TYR A O 1
ATOM 614 N N . ILE A 1 83 ? -8.495 -1.113 5.746 1.00 94.94 83 ILE A N 1
ATOM 615 C CA . ILE A 1 83 ? -8.684 -1.787 7.032 1.00 94.94 83 ILE A CA 1
ATOM 616 C C . ILE A 1 83 ? -10.180 -2.002 7.222 1.00 94.94 83 ILE A C 1
ATOM 618 O O . ILE A 1 83 ? -10.944 -1.039 7.178 1.00 94.94 83 ILE A O 1
ATOM 622 N N . SER A 1 84 ? -10.579 -3.246 7.456 1.00 93.88 84 SER A N 1
ATOM 623 C CA . SER A 1 84 ? -11.951 -3.632 7.776 1.00 93.88 84 SER A CA 1
ATOM 624 C C . SER A 1 84 ? -12.133 -3.807 9.284 1.00 93.88 84 SER A C 1
ATOM 626 O O . SER A 1 84 ? -11.179 -4.102 10.011 1.00 93.88 84 SER A O 1
ATOM 628 N N . GLY A 1 85 ? -13.363 -3.624 9.756 1.00 89.94 85 GLY A N 1
ATOM 629 C CA . GLY A 1 85 ? -13.782 -3.770 11.148 1.00 89.94 85 GLY A CA 1
ATOM 630 C C . GLY A 1 85 ? -15.094 -4.540 11.276 1.00 89.94 85 GLY A C 1
ATOM 631 O O . GLY A 1 85 ? -15.436 -5.367 10.433 1.00 89.94 85 GLY A O 1
ATOM 632 N N . GLN A 1 86 ? -15.829 -4.287 12.358 1.00 88.12 86 GLN A N 1
ATOM 633 C CA . GLN A 1 86 ? -17.116 -4.932 12.623 1.00 88.12 86 GLN A CA 1
ATOM 634 C C . GLN A 1 86 ? -18.236 -4.338 11.751 1.00 88.12 86 GLN A C 1
ATOM 636 O O . GLN A 1 86 ? -18.172 -3.163 11.394 1.00 88.12 86 GLN A O 1
ATOM 641 N N . ASN A 1 87 ? -19.284 -5.112 11.450 1.00 85.19 87 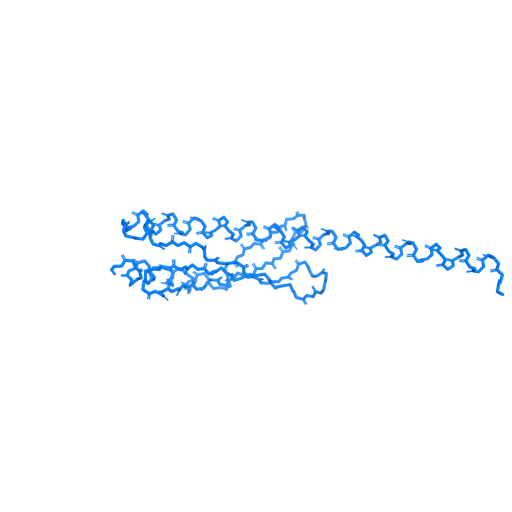ASN A N 1
ATOM 642 C CA . ASN A 1 87 ? -20.485 -4.641 10.736 1.00 85.19 87 ASN A CA 1
ATOM 643 C C . ASN A 1 87 ? -20.174 -3.966 9.385 1.00 85.19 87 ASN A C 1
ATOM 645 O O . ASN A 1 87 ? -20.673 -2.877 9.110 1.00 85.19 87 ASN A O 1
ATOM 649 N N . ASP A 1 88 ? -19.292 -4.574 8.585 1.00 82.44 88 ASP A N 1
ATOM 650 C CA . ASP A 1 88 ? -18.869 -4.071 7.266 1.00 82.44 88 ASP A CA 1
ATOM 651 C C . ASP A 1 88 ? -18.262 -2.658 7.281 1.00 82.44 88 ASP A C 1
ATOM 653 O O . ASP A 1 88 ? -18.182 -1.972 6.261 1.00 82.44 88 ASP A O 1
ATOM 657 N N . SER A 1 89 ? -17.798 -2.203 8.446 1.00 88.56 89 SER A N 1
ATOM 658 C CA . SER A 1 89 ? -17.071 -0.947 8.535 1.00 88.56 89 SER A CA 1
ATOM 659 C C . SER A 1 89 ? -15.684 -1.081 7.918 1.00 88.56 89 SER A C 1
ATOM 661 O O . SER A 1 89 ? -14.988 -2.081 8.099 1.00 88.56 89 SER A O 1
ATOM 663 N N . ALA A 1 90 ? -15.259 -0.042 7.206 1.00 91.31 90 ALA A N 1
ATOM 664 C CA . ALA A 1 90 ? -13.940 0.012 6.606 1.00 91.31 90 ALA A CA 1
ATOM 665 C C . ALA A 1 90 ? -13.391 1.438 6.612 1.00 91.31 90 ALA A C 1
ATOM 667 O O . ALA A 1 90 ? -14.139 2.415 6.539 1.00 91.31 90 ALA A O 1
ATOM 668 N N . ILE A 1 91 ? -12.068 1.548 6.655 1.00 94.12 91 ILE A N 1
ATOM 669 C CA . ILE A 1 91 ? -11.342 2.778 6.349 1.00 94.12 91 ILE A CA 1
ATOM 670 C C . ILE A 1 91 ? -10.309 2.526 5.268 1.00 94.12 91 ILE A C 1
ATOM 672 O O . ILE A 1 91 ? -9.704 1.458 5.190 1.00 94.12 91 ILE A O 1
ATOM 676 N N . SER A 1 92 ? -10.071 3.560 4.471 1.00 94.81 92 SER A N 1
ATOM 677 C CA . SER A 1 92 ? -8.989 3.594 3.499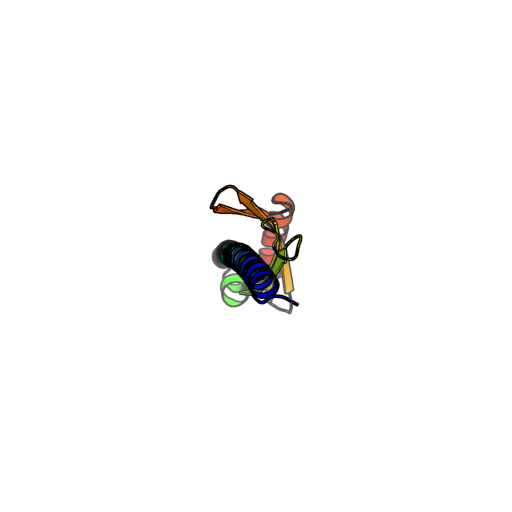 1.00 94.81 92 SER A CA 1
ATOM 678 C C . SER A 1 92 ? -8.017 4.715 3.838 1.00 94.81 92 SER A C 1
ATOM 680 O O . SER A 1 92 ? -8.445 5.846 4.076 1.00 94.81 92 SER A O 1
ATOM 682 N N . ILE A 1 93 ? -6.719 4.436 3.802 1.00 96.00 93 ILE A N 1
ATOM 683 C CA . ILE A 1 93 ? -5.668 5.436 4.000 1.00 96.00 93 ILE A CA 1
ATOM 684 C C . ILE A 1 93 ? -4.815 5.491 2.742 1.00 96.00 93 ILE A C 1
ATOM 686 O O . ILE A 1 93 ? -4.243 4.483 2.326 1.00 96.00 93 ILE A O 1
ATOM 690 N N . ARG A 1 94 ? -4.724 6.680 2.143 1.00 96.38 94 ARG A N 1
ATOM 691 C CA . ARG A 1 94 ? -3.911 6.916 0.950 1.00 96.38 94 ARG A CA 1
ATOM 692 C C . ARG A 1 94 ? -2.505 7.361 1.335 1.00 96.38 94 ARG A C 1
ATOM 694 O O . ARG A 1 94 ? -2.326 8.285 2.131 1.00 96.38 94 ARG A O 1
ATOM 701 N N . TYR A 1 95 ? -1.523 6.730 0.713 1.00 96.38 95 TYR A N 1
ATOM 702 C CA . TYR A 1 95 ? -0.108 7.028 0.829 1.00 96.38 95 TYR A CA 1
ATOM 703 C C . TYR A 1 95 ? 0.450 7.446 -0.529 1.00 96.38 95 TYR A C 1
ATOM 705 O O . TYR A 1 95 ? 0.088 6.889 -1.564 1.00 96.38 95 TYR A O 1
ATOM 713 N N . ARG A 1 96 ? 1.366 8.410 -0.523 1.00 96.31 96 ARG A N 1
ATOM 714 C CA . ARG A 1 96 ? 2.275 8.680 -1.634 1.00 96.31 96 ARG A CA 1
ATOM 715 C C . ARG A 1 96 ? 3.518 7.817 -1.463 1.00 96.31 96 ARG A C 1
ATOM 717 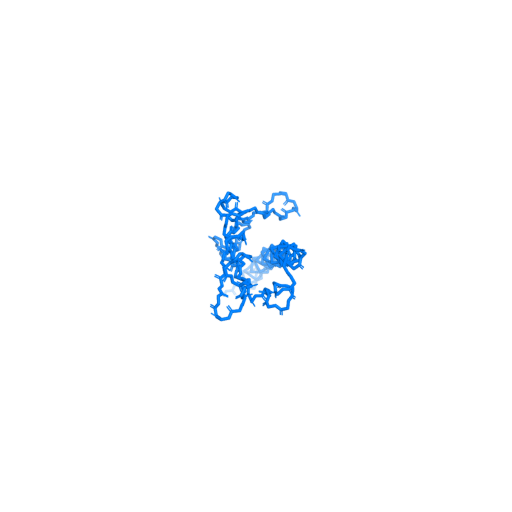O O . ARG A 1 96 ? 4.048 7.720 -0.353 1.00 96.31 96 ARG A O 1
ATOM 724 N N . MET A 1 97 ? 3.984 7.242 -2.564 1.00 96.38 97 MET A N 1
ATOM 725 C CA . MET A 1 97 ? 5.202 6.449 -2.619 1.00 96.38 97 MET A CA 1
ATOM 726 C C . MET A 1 97 ? 6.175 7.030 -3.636 1.00 96.38 97 MET A C 1
ATOM 728 O O . MET A 1 97 ? 5.784 7.394 -4.744 1.00 96.38 97 MET A O 1
ATOM 732 N N . GLU A 1 98 ? 7.452 7.090 -3.285 1.00 95.56 98 GLU A N 1
ATOM 733 C CA . GLU A 1 98 ? 8.503 7.481 -4.221 1.00 95.56 98 GLU A CA 1
ATOM 734 C C . GLU A 1 98 ? 9.843 6.846 -3.870 1.00 95.56 98 GLU A C 1
ATOM 736 O O . GLU A 1 98 ? 10.182 6.653 -2.704 1.00 95.56 98 GLU A O 1
ATOM 741 N N . THR A 1 99 ? 10.627 6.524 -4.893 1.00 93.81 99 THR A N 1
ATOM 742 C CA . THR A 1 99 ? 12.019 6.122 -4.718 1.00 93.81 99 THR A CA 1
ATOM 743 C C . THR A 1 99 ? 12.896 7.366 -4.646 1.00 93.81 99 THR A C 1
ATOM 745 O O . THR A 1 99 ? 12.912 8.174 -5.576 1.00 93.81 99 THR A O 1
ATOM 748 N N . VAL A 1 100 ? 13.655 7.503 -3.560 1.00 90.38 100 VAL A N 1
ATOM 749 C CA . VAL A 1 100 ? 14.654 8.561 -3.366 1.00 90.38 100 VAL A CA 1
ATOM 750 C C . VAL A 1 100 ? 16.005 7.893 -3.132 1.00 90.38 100 VAL A C 1
ATOM 752 O O . VAL A 1 100 ? 16.230 7.262 -2.095 1.00 90.38 100 VAL A O 1
ATOM 755 N N . GLY A 1 101 ? 16.902 8.008 -4.114 1.00 86.94 101 GLY A N 1
ATOM 756 C CA . GLY A 1 101 ? 18.138 7.222 -4.148 1.00 86.94 101 GLY A CA 1
ATOM 757 C C . GLY A 1 101 ? 17.823 5.730 -4.267 1.00 86.94 101 GLY A C 1
ATOM 758 O O . GLY A 1 101 ? 17.087 5.332 -5.164 1.00 86.94 101 GLY A O 1
ATOM 759 N N . ASP A 1 102 ? 18.328 4.929 -3.327 1.00 85.69 102 ASP A N 1
ATOM 760 C CA . ASP A 1 102 ? 18.103 3.474 -3.276 1.00 85.69 102 ASP A CA 1
ATOM 761 C C . ASP A 1 102 ? 16.982 3.061 -2.302 1.00 85.69 102 ASP A C 1
ATOM 763 O O . ASP A 1 102 ? 16.835 1.883 -1.973 1.00 85.69 102 ASP A O 1
ATOM 767 N N . LYS A 1 103 ? 16.206 4.022 -1.781 1.00 90.56 103 LYS A N 1
ATOM 768 C CA . LYS A 1 103 ? 15.167 3.774 -0.771 1.00 90.56 103 LYS A CA 1
ATOM 769 C C . LYS A 1 103 ? 13.785 4.137 -1.285 1.00 90.56 103 LYS A C 1
ATOM 771 O O . LYS A 1 103 ? 13.615 5.153 -1.952 1.00 90.56 103 LYS A O 1
ATOM 776 N N . VAL A 1 104 ? 12.793 3.345 -0.888 1.00 94.69 104 VAL A N 1
ATOM 777 C CA . VAL A 1 104 ? 11.378 3.663 -1.098 1.00 94.69 104 VAL A CA 1
ATOM 778 C C . VAL A 1 104 ? 10.851 4.409 0.119 1.00 94.69 104 VAL A C 1
ATOM 780 O O . VAL A 1 104 ? 10.965 3.939 1.250 1.00 94.69 104 VAL A O 1
ATOM 783 N N . TRP A 1 105 ? 10.278 5.576 -0.130 1.00 95.12 105 TRP A N 1
ATOM 784 C CA . TRP A 1 105 ? 9.606 6.404 0.854 1.00 95.12 105 TRP A CA 1
ATOM 785 C C . TRP A 1 105 ? 8.103 6.244 0.714 1.00 95.12 105 TRP A C 1
ATOM 787 O O . TRP A 1 105 ? 7.575 6.247 -0.396 1.00 95.12 105 TRP A O 1
ATOM 797 N N . VAL A 1 106 ? 7.424 6.123 1.852 1.00 95.44 106 VAL A N 1
ATOM 798 C CA . VAL A 1 106 ? 5.967 6.016 1.941 1.00 95.44 106 VAL A CA 1
ATOM 799 C C . VAL A 1 106 ? 5.490 7.015 2.983 1.00 95.44 106 VAL A C 1
ATOM 801 O O . VAL A 1 106 ? 5.932 6.976 4.131 1.00 95.44 106 VAL A O 1
ATOM 804 N N . GLN A 1 107 ? 4.582 7.903 2.591 1.00 94.38 107 GLN A N 1
ATOM 805 C CA . GLN A 1 107 ? 4.016 8.921 3.475 1.00 94.38 107 GLN A CA 1
ATOM 806 C C . GLN A 1 107 ? 2.513 9.076 3.234 1.00 94.38 107 GLN A C 1
ATOM 808 O O . GLN A 1 107 ? 2.087 8.981 2.083 1.00 94.38 107 GLN A O 1
ATOM 813 N N . PRO A 1 108 ? 1.685 9.301 4.272 1.00 93.25 108 PRO A N 1
ATOM 814 C CA . PRO A 1 108 ? 0.270 9.598 4.074 1.00 93.25 108 PRO A CA 1
ATOM 815 C C . PRO A 1 108 ? 0.115 10.818 3.165 1.00 93.25 108 PRO A C 1
ATOM 817 O O . PRO A 1 108 ? 0.846 11.794 3.317 1.00 93.25 108 PRO A O 1
ATOM 820 N N . THR A 1 109 ? -0.836 10.784 2.233 1.00 93.25 109 THR A N 1
ATOM 821 C CA . THR A 1 109 ? -1.121 11.955 1.387 1.00 93.25 109 THR A CA 1
ATOM 822 C C . THR A 1 109 ? -1.639 13.126 2.221 1.00 93.25 109 THR A C 1
ATOM 824 O O . THR A 1 109 ? -1.291 14.271 1.955 1.00 93.25 109 THR A O 1
ATOM 827 N N . ASP A 1 110 ? -2.426 12.820 3.252 1.00 92.12 110 ASP A N 1
ATOM 828 C CA . ASP A 1 110 ? -2.865 13.763 4.273 1.00 92.12 110 ASP A CA 1
ATOM 829 C C . ASP A 1 110 ? -2.754 13.087 5.643 1.00 92.12 110 ASP A C 1
ATOM 831 O O . ASP A 1 110 ? -3.511 12.173 5.982 1.00 92.12 110 ASP A O 1
ATOM 835 N N . GLN A 1 111 ? -1.765 13.518 6.422 1.00 90.19 111 GLN A N 1
ATOM 836 C CA . GLN A 1 111 ? -1.474 12.933 7.724 1.00 90.19 111 GLN A CA 1
ATOM 837 C C . GLN A 1 111 ? -2.569 13.222 8.756 1.00 90.19 111 GLN A C 1
ATOM 839 O O . GLN A 1 111 ? -2.873 12.348 9.569 1.00 90.19 111 GLN A O 1
ATOM 844 N N . ILE A 1 112 ? -3.172 14.411 8.722 1.00 90.88 112 ILE A N 1
ATOM 845 C CA . ILE A 1 112 ? -4.193 14.817 9.694 1.00 90.88 112 ILE A CA 1
ATOM 846 C C . ILE A 1 112 ? -5.471 14.028 9.421 1.00 90.88 112 ILE A C 1
ATOM 848 O O . ILE A 1 112 ? -6.010 13.384 10.322 1.00 90.88 112 ILE A O 1
ATOM 852 N N . SER A 1 113 ? -5.909 13.996 8.162 1.00 89.56 113 SER A N 1
ATOM 853 C CA . SER A 1 113 ? -7.100 13.246 7.761 1.00 89.56 113 SER A CA 1
ATOM 854 C C . SER A 1 113 ? -6.941 11.745 8.007 1.00 89.56 113 SER A C 1
ATOM 856 O O . SER A 1 113 ? -7.880 11.100 8.479 1.00 89.56 113 SER A O 1
ATOM 858 N N . ALA A 1 114 ? -5.750 11.178 7.772 1.00 90.31 114 ALA A N 1
ATOM 859 C CA . ALA A 1 114 ? -5.468 9.776 8.080 1.00 90.31 114 ALA A CA 1
ATOM 860 C C . ALA A 1 114 ? -5.585 9.478 9.584 1.00 90.31 114 ALA A C 1
ATOM 862 O O . ALA A 1 114 ? -6.243 8.512 9.969 1.00 90.31 114 ALA A O 1
ATOM 863 N N . GLN A 1 115 ? -4.993 10.318 10.440 1.00 90.62 115 GLN A N 1
ATOM 864 C CA . GLN A 1 115 ? -5.080 10.158 11.895 1.00 90.62 115 GLN A CA 1
ATOM 865 C C . GLN A 1 115 ? -6.525 10.256 12.395 1.00 90.62 115 GLN A C 1
ATOM 867 O O . GLN A 1 115 ? -6.971 9.390 13.149 1.00 90.62 115 GLN A O 1
ATOM 872 N N . LEU A 1 116 ? -7.275 11.260 11.932 1.00 90.19 116 LEU A N 1
ATOM 873 C CA . LEU A 1 116 ? -8.684 11.433 12.292 1.00 90.19 116 LEU A CA 1
ATOM 874 C C . LEU A 1 116 ? -9.535 10.238 11.852 1.00 90.19 116 LEU A C 1
ATOM 876 O O . LEU A 1 116 ? -10.359 9.762 12.630 1.00 90.19 116 LEU A O 1
ATOM 880 N N . SER A 1 117 ? -9.306 9.712 10.647 1.00 91.00 117 SER A N 1
ATOM 881 C CA . SER A 1 117 ? -10.038 8.550 10.125 1.00 91.00 117 SER A CA 1
ATOM 882 C C . SER A 1 117 ? -9.786 7.296 10.961 1.00 91.00 117 SER A C 1
ATOM 884 O O . SER A 1 117 ? -10.728 6.587 11.309 1.00 91.00 117 SER A O 1
ATOM 886 N N . VAL A 1 118 ? -8.530 7.051 11.353 1.00 91.56 118 VAL A N 1
ATOM 887 C CA . VAL A 1 118 ? -8.166 5.935 12.241 1.00 91.56 118 VAL A CA 1
ATOM 888 C C . VAL A 1 118 ? -8.834 6.077 13.608 1.00 91.56 118 VAL A C 1
ATOM 890 O O . VAL A 1 118 ? -9.391 5.107 14.118 1.00 91.56 118 VAL A O 1
ATOM 893 N N . MET A 1 119 ? -8.829 7.277 14.194 1.00 89.69 119 MET A N 1
ATOM 894 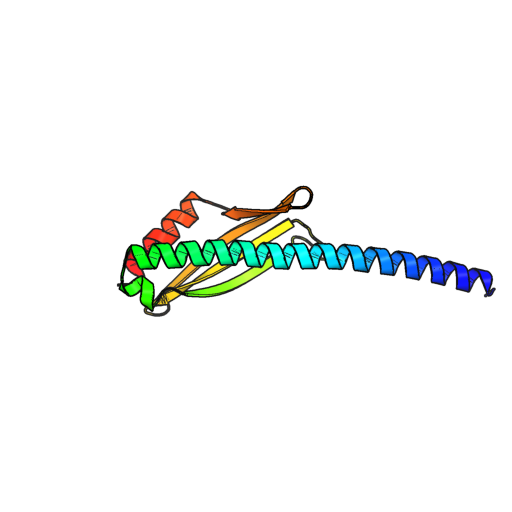C CA . MET A 1 119 ? -9.494 7.519 15.479 1.00 89.69 119 MET A CA 1
ATOM 895 C C . MET A 1 119 ? -11.007 7.305 15.389 1.00 89.69 119 MET A C 1
ATOM 897 O O . MET A 1 119 ? -11.584 6.631 16.239 1.00 89.69 119 MET A O 1
ATOM 901 N N . GLN A 1 120 ? -11.658 7.847 14.356 1.00 88.62 120 GLN A N 1
ATOM 902 C CA . GLN A 1 120 ? -13.099 7.683 14.156 1.00 88.62 120 GLN A CA 1
ATOM 903 C C . GLN A 1 120 ? -13.485 6.220 13.943 1.00 88.62 120 GLN A C 1
ATOM 905 O O . GLN A 1 120 ? -14.486 5.775 14.502 1.00 88.62 120 GLN A O 1
ATOM 910 N N . PHE A 1 121 ? -12.676 5.468 13.196 1.00 90.19 121 PHE A N 1
ATOM 911 C CA . PHE A 1 121 ? -12.844 4.028 13.041 1.00 90.19 121 PHE A CA 1
ATOM 912 C C . PHE A 1 121 ? -12.730 3.309 14.385 1.00 90.19 121 PHE A C 1
ATOM 914 O O . PHE A 1 121 ? -13.642 2.586 14.768 1.00 90.19 121 PHE A O 1
ATOM 921 N N . GLY A 1 122 ? -11.686 3.576 15.172 1.00 87.19 122 GLY A N 1
ATOM 922 C CA . GLY A 1 122 ? -11.534 2.952 16.490 1.00 87.19 122 GLY A CA 1
ATOM 923 C C . GLY A 1 122 ? -12.712 3.197 17.442 1.00 87.19 122 GLY A C 1
ATOM 924 O O . GLY A 1 122 ? -13.040 2.328 18.248 1.00 87.19 122 GLY A O 1
ATOM 925 N N . LEU A 1 123 ? -13.370 4.356 17.330 1.00 85.88 123 LEU A N 1
ATOM 926 C CA . LEU A 1 123 ? -14.523 4.729 18.155 1.00 85.88 123 LEU A CA 1
ATOM 927 C C . LEU A 1 123 ? -15.859 4.161 17.650 1.00 85.88 123 LEU A C 1
ATOM 929 O O . LEU A 1 123 ? -16.715 3.829 18.465 1.00 85.88 123 LEU A O 1
ATOM 933 N N . LYS A 1 124 ? -16.071 4.093 16.328 1.00 83.62 124 LYS A N 1
ATOM 934 C CA . LYS A 1 124 ? -17.373 3.737 15.724 1.00 83.62 124 LYS A CA 1
ATOM 935 C C . LYS A 1 124 ? -17.456 2.307 15.196 1.00 83.62 124 LYS A C 1
ATOM 937 O O . LYS A 1 124 ? -18.546 1.761 15.105 1.00 83.62 124 LYS A O 1
ATOM 942 N N . SER A 1 125 ? -16.328 1.738 14.795 1.00 77.44 125 SER A N 1
ATOM 943 C CA . SER A 1 125 ? -16.236 0.501 14.004 1.00 77.44 125 SER A CA 1
ATOM 944 C C . SER A 1 125 ? -15.776 -0.709 14.819 1.00 77.44 125 SER A C 1
ATOM 946 O O . SER A 1 125 ? -15.684 -1.822 14.301 1.00 77.44 125 SER A O 1
ATOM 948 N N . CYS A 1 126 ? -15.484 -0.479 16.097 1.00 73.44 126 CYS A N 1
ATOM 949 C CA . CYS A 1 126 ? -15.060 -1.476 17.069 1.00 73.44 126 CYS A CA 1
ATOM 950 C C . CYS A 1 126 ? -15.921 -1.429 18.340 1.00 73.44 126 CYS A C 1
ATOM 952 O O . CYS A 1 126 ? -15.397 -1.633 19.434 1.00 73.44 126 CYS A O 1
ATOM 954 N N . ASN A 1 127 ? -17.195 -1.064 18.236 1.00 63.81 127 ASN A N 1
ATOM 955 C CA . ASN A 1 127 ? -18.095 -0.944 19.381 1.00 63.81 127 ASN A CA 1
ATOM 956 C C . ASN A 1 127 ? -19.403 -1.681 19.108 1.00 63.81 127 ASN A C 1
ATOM 958 O O . ASN A 1 127 ? -19.827 -1.676 17.929 1.00 63.81 127 ASN A O 1
#

Secondary structure (DSSP, 8-state):
--HHHHHHHHHHHHHHHHHHHHHHHHHHHHHHHHHHHHHHHHHHHHHHHHHH-HHHHHH-EEEEEEEEESSTT-SEEEEEEEEE-STT-EEEEEEEEEEETTEEEEEESSHHHHHHHHHHHHHHS--

Organism: NCBI:txid2219225

Radius of gyration: 21.24 Å; chains: 1; bounding box: 47×26×69 Å